Protein AF-A0A5U2FIL2-F1 (afdb_monomer)

Solvent-accessible surface area (backbone atoms only — not comparable to full-atom values): 7357 Å² total; per-residue (Å²): 134,88,80,88,67,78,60,63,64,57,55,53,53,51,53,53,53,52,50,53,42,51,74,72,65,54,52,74,65,59,51,50,52,52,46,32,74,75,72,33,67,83,82,47,96,74,68,75,90,43,74,64,59,53,48,66,56,47,52,61,54,48,51,53,54,51,52,52,49,52,55,53,56,55,50,58,57,52,58,72,72,68,69,71,79,76,72,95,78,71,83,86,74,88,74,96,76,74,91,78,79,86,73,91,77,85,71,90,86,79,132

Foldseek 3Di:
DDPDPPVPVVVVVLVVQLVVCVVVVDDPVVSVVVCCVPVNPPVDPDDDCDPVVVCVVVVVVVVVVVVVVVVVVVVVVVVVVPPDPDPPPDDDDDDDDDPDDDDPDPDDDDD

Sequence (111 aa):
NSIADSNAMIATDMRRRVYDLMQEGKSRQEIIDYMVARYGHFVTYDPPLTPLTVLLWVLPLAAIVAGGWIIVARTRRRVRLRREPLPADTPVCGARAGWGVYVPGAVIALA

Mean predicted aligned error: 17.44 Å

Structure (mmCIF, N/CA/C/O backbone):
data_AF-A0A5U2FIL2-F1
#
_entry.id   AF-A0A5U2FIL2-F1
#
loop_
_atom_site.group_PDB
_atom_site.id
_atom_site.type_symbol
_atom_site.label_atom_id
_atom_site.label_alt_id
_atom_site.label_comp_id
_atom_site.label_asym_id
_atom_site.label_entity_id
_atom_site.label_seq_id
_atom_site.pdbx_PDB_ins_code
_atom_site.Cartn_x
_atom_site.Cartn_y
_atom_site.Cartn_z
_atom_site.occupancy
_atom_site.B_iso_or_equiv
_atom_site.auth_seq_id
_atom_site.auth_comp_id
_atom_site.auth_asym_id
_atom_site.auth_atom_id
_atom_site.pdbx_PDB_model_num
ATOM 1 N N . ASN A 1 1 ? -14.844 -22.770 1.935 1.00 47.78 1 ASN A N 1
ATOM 2 C CA . ASN A 1 1 ? -14.204 -22.437 3.224 1.00 47.78 1 ASN A CA 1
ATOM 3 C C . ASN A 1 1 ? -14.964 -21.247 3.791 1.00 47.78 1 ASN A C 1
ATOM 5 O O . ASN A 1 1 ? -15.105 -20.265 3.076 1.00 47.78 1 ASN A O 1
ATOM 9 N N . SER A 1 2 ? -15.642 -21.434 4.923 1.00 48.19 2 SER A N 1
ATOM 10 C CA . SER A 1 2 ? -16.840 -20.675 5.321 1.00 48.19 2 SER A CA 1
ATOM 11 C C . SER A 1 2 ? -16.501 -19.290 5.885 1.00 48.19 2 SER A C 1
ATOM 13 O O . SER A 1 2 ? -15.797 -19.185 6.881 1.00 48.19 2 SER A O 1
ATOM 15 N N . ILE A 1 3 ? -17.013 -18.242 5.233 1.00 42.84 3 ILE A N 1
ATOM 16 C CA . ILE A 1 3 ? -16.785 -16.811 5.524 1.00 42.84 3 ILE A CA 1
ATOM 17 C C . ILE A 1 3 ? -17.941 -16.207 6.356 1.00 42.84 3 ILE A C 1
ATOM 19 O O . ILE A 1 3 ? -17.887 -15.054 6.769 1.00 42.84 3 ILE A O 1
ATOM 23 N N . ALA A 1 4 ? -18.995 -16.976 6.643 1.00 55.41 4 ALA A N 1
ATOM 24 C CA . ALA A 1 4 ? -20.252 -16.431 7.162 1.00 55.41 4 ALA A CA 1
ATOM 25 C C . ALA A 1 4 ? -20.351 -16.301 8.697 1.00 55.41 4 ALA A C 1
ATOM 27 O O . ALA A 1 4 ? -21.286 -15.659 9.161 1.00 55.41 4 ALA A O 1
ATOM 28 N N . ASP A 1 5 ? -19.414 -16.851 9.481 1.00 55.88 5 ASP A N 1
ATOM 29 C CA . ASP A 1 5 ? -19.607 -16.980 10.942 1.00 55.88 5 ASP A CA 1
ATOM 30 C C . ASP A 1 5 ? -18.510 -16.317 11.803 1.00 55.88 5 ASP A C 1
ATOM 32 O O . ASP A 1 5 ? -18.720 -15.968 12.962 1.00 55.88 5 ASP A O 1
ATOM 36 N N . SER A 1 6 ? -17.323 -16.045 11.251 1.00 55.78 6 SER A N 1
ATOM 37 C CA . SER A 1 6 ? -16.178 -15.619 12.078 1.00 55.78 6 SER A CA 1
ATOM 38 C C . SER A 1 6 ? -16.101 -14.115 12.389 1.00 55.78 6 SER A C 1
ATOM 40 O O . SER A 1 6 ? -15.216 -13.705 13.135 1.00 55.78 6 SER A O 1
ATOM 42 N N . ASN A 1 7 ? -17.018 -13.281 11.876 1.00 58.78 7 ASN A N 1
ATOM 43 C CA . ASN A 1 7 ? -16.983 -11.819 12.077 1.00 58.78 7 ASN A CA 1
ATOM 44 C C . ASN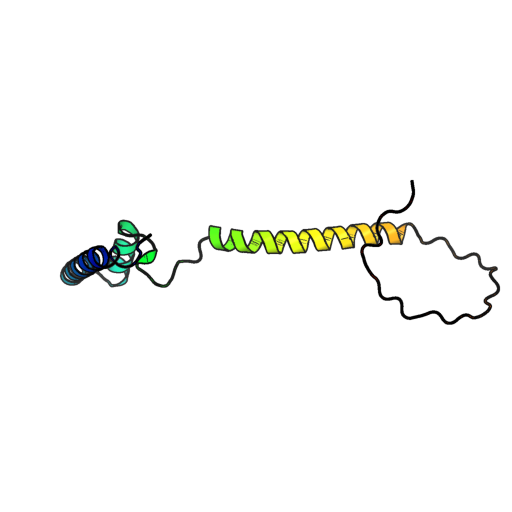 A 1 7 ? -17.953 -11.309 13.171 1.00 58.78 7 ASN A C 1
ATOM 46 O O . ASN A 1 7 ? -17.792 -10.204 13.691 1.00 58.78 7 ASN A O 1
ATOM 50 N N . ALA A 1 8 ? -18.957 -12.105 13.563 1.00 61.97 8 ALA A N 1
ATOM 51 C CA . ALA A 1 8 ? -19.998 -11.678 14.507 1.00 61.97 8 ALA A CA 1
ATOM 52 C C . ALA A 1 8 ? -19.511 -11.629 15.969 1.00 61.97 8 ALA A C 1
ATOM 54 O O . ALA A 1 8 ? -19.865 -10.711 16.719 1.00 61.97 8 ALA A O 1
ATOM 55 N N . MET A 1 9 ? -18.654 -12.576 16.368 1.00 60.94 9 MET A N 1
ATOM 56 C CA . MET A 1 9 ? -18.088 -12.614 17.720 1.00 60.94 9 MET A CA 1
ATOM 57 C C . MET A 1 9 ? -17.090 -11.467 17.955 1.00 60.94 9 MET A C 1
ATOM 59 O O . MET A 1 9 ? -17.178 -10.787 18.976 1.00 60.94 9 MET A O 1
ATOM 63 N N . ILE A 1 10 ? -16.216 -11.176 16.981 1.00 67.50 10 ILE A N 1
ATOM 64 C CA . ILE A 1 10 ? -15.224 -10.087 17.075 1.00 67.50 10 ILE A CA 1
ATOM 65 C C . ILE A 1 10 ? -15.922 -8.717 17.103 1.00 67.50 10 ILE A C 1
ATOM 67 O O . ILE A 1 10 ? -15.605 -7.875 17.941 1.00 67.50 10 ILE A O 1
ATOM 71 N N . ALA A 1 11 ? -16.944 -8.498 16.267 1.00 73.44 11 ALA A N 1
ATOM 72 C CA . ALA A 1 11 ? -17.696 -7.240 16.254 1.00 73.44 11 ALA A CA 1
ATOM 73 C C . ALA A 1 11 ? -18.432 -6.946 17.574 1.00 73.44 11 ALA A C 1
ATOM 75 O O . ALA A 1 11 ? -18.650 -5.785 17.924 1.00 73.44 11 ALA A O 1
ATOM 76 N N . THR A 1 12 ? -18.837 -7.981 18.312 1.00 76.75 12 THR A N 1
ATOM 77 C CA . THR A 1 12 ? -19.543 -7.817 19.590 1.00 76.75 12 THR A CA 1
ATOM 78 C C . THR A 1 12 ? -18.591 -7.404 20.711 1.00 76.75 12 THR A C 1
ATOM 80 O O . THR A 1 12 ? -18.927 -6.508 21.486 1.00 76.75 12 THR A O 1
ATOM 83 N N . ASP A 1 13 ? -17.392 -7.990 20.756 1.00 80.94 13 ASP A N 1
ATOM 84 C CA . ASP A 1 13 ? -16.333 -7.600 21.694 1.00 80.94 13 ASP A CA 1
ATOM 85 C C . ASP A 1 13 ? -15.855 -6.158 21.447 1.00 80.94 13 ASP A C 1
ATOM 87 O O . ASP A 1 13 ? -15.789 -5.350 22.373 1.00 80.94 13 ASP A O 1
ATOM 91 N N . MET A 1 14 ? -15.664 -5.783 20.175 1.00 80.94 14 MET A N 1
ATOM 92 C CA . MET A 1 14 ? -15.270 -4.420 19.798 1.00 80.94 14 MET A CA 1
ATOM 93 C C . MET A 1 14 ? -16.291 -3.365 20.254 1.00 80.94 14 MET A C 1
ATOM 95 O O . MET A 1 14 ? -15.903 -2.334 20.801 1.00 80.94 14 MET A O 1
ATOM 99 N N . ARG A 1 15 ? -17.602 -3.619 20.100 1.00 85.56 15 ARG A N 1
ATOM 100 C CA . ARG A 1 15 ? -18.648 -2.678 20.555 1.00 85.56 15 ARG A CA 1
ATOM 101 C C . ARG A 1 15 ? -18.648 -2.486 22.068 1.00 85.56 15 ARG A C 1
ATOM 103 O O . ARG A 1 15 ? -18.810 -1.356 22.522 1.00 85.56 15 ARG A O 1
ATOM 110 N N . ARG A 1 16 ? -18.462 -3.564 22.839 1.00 86.62 16 ARG A N 1
ATOM 111 C CA . ARG A 1 16 ? -18.357 -3.480 24.305 1.00 86.62 16 ARG A CA 1
ATOM 112 C C . ARG A 1 16 ? -17.144 -2.657 24.712 1.00 86.62 16 ARG A C 1
ATOM 114 O O . ARG A 1 16 ? -17.279 -1.739 25.509 1.00 86.62 16 ARG A O 1
ATOM 121 N N . ARG A 1 17 ? -15.989 -2.902 24.090 1.00 85.69 17 ARG A N 1
ATOM 122 C CA . ARG A 1 17 ? -14.768 -2.171 24.432 1.00 85.69 17 ARG A CA 1
ATOM 123 C C . ARG A 1 17 ? -14.842 -0.688 24.068 1.00 85.69 17 ARG A C 1
ATOM 125 O O . ARG A 1 17 ? -14.394 0.145 24.846 1.00 85.69 17 ARG A O 1
ATOM 132 N N . VAL A 1 18 ? -15.437 -0.342 22.926 1.00 86.25 18 VAL A N 1
ATOM 133 C CA . VAL A 1 18 ? -15.705 1.060 22.561 1.00 86.25 18 VAL A CA 1
ATOM 134 C C . VAL A 1 18 ? -16.635 1.719 23.579 1.00 86.25 18 VAL A C 1
ATOM 136 O O . VAL A 1 18 ? -16.388 2.855 23.969 1.00 86.25 18 VAL A O 1
ATOM 139 N N . TYR A 1 19 ? -17.671 1.012 24.038 1.00 89.00 19 TYR A N 1
ATOM 140 C CA . TYR A 1 19 ? -18.571 1.514 25.074 1.00 89.00 19 TYR A CA 1
ATOM 141 C C . TYR A 1 19 ? -17.841 1.797 26.393 1.00 89.00 19 TYR A C 1
ATOM 143 O O . TYR A 1 19 ? -17.991 2.893 26.929 1.00 89.00 19 TYR A O 1
ATOM 151 N N . ASP A 1 20 ? -16.990 0.881 26.860 1.00 90.94 20 ASP A N 1
ATOM 152 C CA . ASP A 1 20 ? -16.171 1.093 28.061 1.00 90.94 20 ASP A CA 1
ATOM 153 C C . ASP A 1 20 ? -15.281 2.337 27.918 1.00 90.94 20 ASP A C 1
ATOM 155 O O . ASP A 1 20 ? -15.288 3.209 28.782 1.00 90.94 20 ASP A O 1
ATOM 159 N N . LEU A 1 21 ? -14.585 2.480 26.785 1.00 87.44 21 LEU A N 1
ATOM 160 C CA . LEU A 1 21 ? -13.685 3.613 26.534 1.00 87.44 21 LEU A CA 1
ATOM 161 C C . LEU A 1 21 ? -14.435 4.952 26.410 1.00 87.44 21 LEU A C 1
ATOM 163 O O . LEU A 1 21 ? -13.899 5.992 26.792 1.00 87.44 21 LEU A O 1
ATOM 167 N N . MET A 1 22 ? -15.671 4.941 25.897 1.00 87.81 22 MET A N 1
ATOM 168 C CA . MET A 1 22 ? -16.539 6.125 25.900 1.00 87.81 22 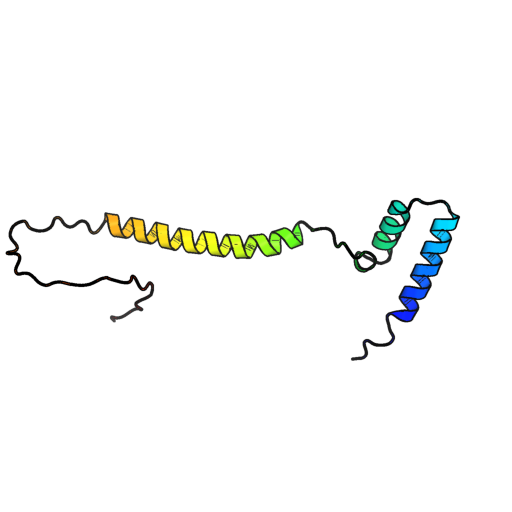MET A CA 1
ATOM 169 C C . MET A 1 22 ? -16.960 6.505 27.323 1.00 87.81 22 MET A C 1
ATOM 171 O O . MET A 1 22 ? -16.970 7.690 27.650 1.00 87.81 22 MET A O 1
ATOM 175 N N . GLN A 1 23 ? -17.275 5.524 28.175 1.00 90.50 23 GLN A N 1
ATOM 176 C CA . GLN A 1 23 ? -17.601 5.774 29.584 1.00 90.50 23 GLN A CA 1
ATOM 177 C C . GLN A 1 23 ? -16.386 6.241 30.397 1.00 90.50 23 GLN A C 1
ATOM 179 O O . GLN A 1 23 ? -16.537 7.046 31.310 1.00 90.50 23 GLN A O 1
ATOM 184 N N . GLU A 1 24 ? -15.179 5.808 30.027 1.00 89.94 24 GLU A N 1
ATOM 185 C CA . GLU A 1 24 ? -13.911 6.325 30.559 1.00 89.94 24 GLU A CA 1
ATOM 186 C C . GLU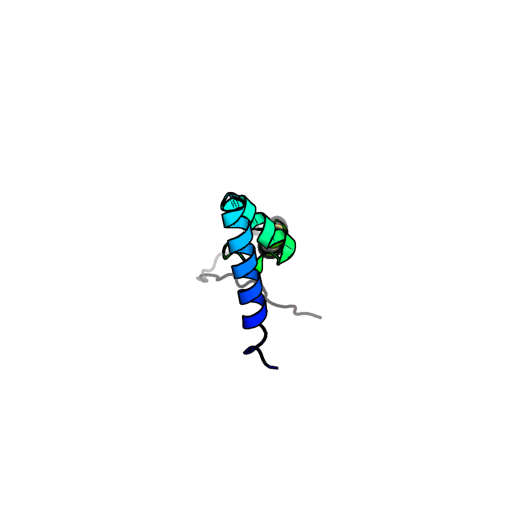 A 1 24 ? -13.626 7.786 30.138 1.00 89.94 24 GLU A C 1
ATOM 188 O O . GLU A 1 24 ? -12.644 8.374 30.589 1.00 89.94 24 GLU A O 1
ATOM 193 N N . GLY A 1 25 ? -14.462 8.391 29.283 1.00 90.25 25 GLY A N 1
ATOM 194 C CA . GLY A 1 25 ? -14.327 9.782 28.846 1.00 90.25 25 GLY A CA 1
ATOM 195 C C . GLY A 1 25 ? -13.238 10.013 27.795 1.00 90.25 25 GLY A C 1
ATOM 196 O O . GLY A 1 25 ? -12.828 11.156 27.587 1.00 90.25 25 GLY A O 1
ATOM 197 N N . LYS A 1 26 ? -12.754 8.957 27.127 1.00 88.62 26 LYS A N 1
ATOM 198 C CA . LYS A 1 26 ? -11.730 9.083 26.081 1.00 88.62 26 LYS A CA 1
ATOM 199 C C . LYS A 1 26 ? -12.272 9.783 24.841 1.00 88.62 26 LYS A C 1
ATOM 201 O O . LYS A 1 26 ? -13.436 9.638 24.463 1.00 88.62 26 LYS A O 1
ATOM 206 N N . SER A 1 27 ? -11.398 10.521 24.167 1.00 89.00 27 SER A N 1
ATOM 207 C CA . SER A 1 27 ? -11.724 11.171 22.902 1.00 89.00 27 SER A CA 1
ATOM 208 C C . SER A 1 27 ? -11.885 10.153 21.770 1.00 89.00 27 SER A C 1
ATOM 210 O O . SER A 1 27 ? -11.324 9.055 21.790 1.00 89.00 27 SER A O 1
ATOM 212 N N . ARG A 1 28 ? -12.625 10.537 20.722 1.00 82.06 28 ARG A N 1
ATOM 213 C CA . ARG A 1 28 ? -12.847 9.696 19.534 1.00 82.06 28 ARG A CA 1
ATOM 214 C C . ARG A 1 28 ? -11.537 9.175 18.933 1.00 82.06 28 ARG A C 1
ATOM 216 O O . ARG A 1 28 ? -11.485 8.014 18.539 1.00 82.06 28 ARG A O 1
ATOM 223 N N . GLN A 1 29 ? -10.511 10.022 18.865 1.00 82.12 29 GLN A N 1
ATOM 224 C CA . GLN A 1 29 ? -9.226 9.659 18.274 1.00 82.12 29 GLN A CA 1
ATOM 225 C C . GLN A 1 29 ? -8.500 8.610 19.123 1.00 82.12 29 GLN A C 1
ATOM 227 O O . GLN A 1 29 ? -8.056 7.604 18.587 1.00 82.12 29 GLN A O 1
ATOM 232 N N . GLU A 1 30 ? -8.486 8.768 20.449 1.00 83.06 30 GLU A N 1
ATOM 233 C CA . GLU A 1 30 ? -7.874 7.792 21.362 1.00 83.06 30 GLU A CA 1
ATOM 234 C C . GLU A 1 30 ? -8.571 6.427 21.320 1.00 83.06 30 GLU A C 1
ATOM 236 O O . GLU A 1 30 ? -7.916 5.390 21.429 1.00 83.06 30 GLU A O 1
ATOM 241 N N . ILE A 1 31 ? -9.898 6.411 21.147 1.00 85.19 31 ILE A N 1
ATOM 242 C CA . ILE A 1 31 ? -10.665 5.170 20.986 1.00 85.19 31 ILE A CA 1
ATOM 243 C C . ILE A 1 31 ? -10.258 4.466 19.688 1.00 85.19 31 ILE A C 1
ATOM 245 O O . ILE A 1 31 ? -10.005 3.261 19.702 1.00 85.19 31 ILE A O 1
ATOM 249 N N . ILE A 1 32 ? -10.169 5.206 18.577 1.00 82.19 32 ILE A N 1
ATOM 250 C CA . ILE A 1 32 ? -9.749 4.668 17.276 1.00 82.19 32 ILE A CA 1
ATOM 251 C C . ILE A 1 32 ? -8.316 4.140 17.357 1.00 82.19 32 ILE A C 1
ATOM 253 O O . ILE A 1 32 ? -8.068 3.006 16.954 1.00 82.19 32 ILE A O 1
ATOM 257 N N . ASP A 1 33 ? -7.398 4.910 17.932 1.00 82.69 33 ASP A N 1
ATOM 258 C CA . ASP A 1 33 ? -5.989 4.535 18.045 1.00 82.69 33 ASP A CA 1
ATOM 259 C C . ASP A 1 33 ? -5.817 3.273 18.905 1.00 82.69 33 ASP A C 1
ATOM 261 O O . ASP A 1 33 ? -5.078 2.359 18.534 1.00 82.69 33 ASP A O 1
ATOM 265 N N . TYR A 1 34 ? -6.559 3.161 20.013 1.00 84.00 34 TYR A N 1
ATOM 266 C CA . TYR A 1 34 ? -6.561 1.963 20.856 1.00 84.00 34 TYR A CA 1
ATOM 267 C C . TYR A 1 34 ? -7.133 0.739 20.124 1.00 84.00 34 TYR A C 1
ATOM 269 O O . TYR A 1 34 ? -6.584 -0.363 20.218 1.00 84.00 34 TYR A O 1
ATOM 277 N N . MET A 1 35 ? -8.215 0.923 19.364 1.00 82.25 35 MET A N 1
ATOM 278 C CA . MET A 1 35 ? -8.799 -0.144 18.552 1.00 82.25 35 MET A CA 1
ATOM 279 C C . MET A 1 35 ? -7.840 -0.602 17.447 1.00 82.25 35 MET A C 1
ATOM 281 O O . MET A 1 35 ? -7.655 -1.803 17.266 1.00 82.25 35 MET A O 1
ATOM 285 N N . VAL A 1 36 ? -7.165 0.325 16.767 1.00 80.81 36 VAL A N 1
ATOM 286 C CA . VAL A 1 36 ? -6.166 0.018 15.735 1.00 80.81 36 VAL A CA 1
ATOM 287 C C . VAL A 1 36 ? -4.954 -0.704 16.331 1.00 80.81 36 VAL A C 1
ATOM 289 O O . VAL A 1 36 ? -4.490 -1.687 15.756 1.00 80.81 36 VAL A O 1
ATOM 292 N N . ALA A 1 37 ? -4.477 -0.288 17.506 1.00 80.19 37 ALA A N 1
ATOM 293 C CA . ALA A 1 37 ? -3.343 -0.924 18.176 1.00 80.19 37 ALA A CA 1
ATOM 294 C C . ALA A 1 37 ? -3.637 -2.369 18.627 1.00 80.19 37 ALA A C 1
ATOM 296 O O . ALA A 1 37 ? -2.738 -3.211 18.621 1.00 80.19 37 ALA A O 1
ATOM 297 N N . ARG A 1 38 ? -4.883 -2.669 19.027 1.00 80.00 38 ARG A N 1
ATOM 298 C CA . ARG A 1 38 ? -5.280 -3.980 19.576 1.00 80.00 38 ARG A CA 1
ATOM 299 C C . ARG A 1 38 ? -5.846 -4.943 18.526 1.00 80.00 38 ARG A C 1
ATOM 301 O O . ARG A 1 38 ? -5.586 -6.140 18.624 1.00 80.00 38 ARG A O 1
ATOM 308 N N . TYR A 1 39 ? -6.608 -4.431 17.559 1.00 76.06 39 TYR A N 1
ATOM 309 C CA . TYR A 1 39 ? -7.376 -5.211 16.577 1.00 76.06 39 TYR A CA 1
ATOM 310 C C . TYR A 1 39 ? -6.915 -4.982 15.122 1.00 76.06 39 TYR A C 1
ATOM 312 O O . TYR A 1 39 ? -7.391 -5.655 14.208 1.00 76.06 39 TYR A O 1
ATOM 320 N N . GLY A 1 40 ? -5.947 -4.089 14.899 1.00 72.31 40 GLY A N 1
ATOM 321 C CA . GLY A 1 40 ? -5.355 -3.809 13.592 1.00 72.31 40 GLY A CA 1
ATOM 322 C C . GLY A 1 40 ? -6.099 -2.743 12.784 1.00 72.31 40 GLY A C 1
ATOM 323 O O . GLY A 1 40 ? -7.169 -2.259 13.147 1.00 72.31 40 GLY A O 1
ATOM 324 N N . HIS A 1 41 ? -5.531 -2.384 11.632 1.00 63.69 41 HIS A N 1
ATOM 325 C CA . HIS A 1 41 ? -6.023 -1.300 10.769 1.00 63.69 41 HIS A CA 1
ATOM 326 C C . HIS A 1 41 ? -7.356 -1.594 10.051 1.00 63.69 41 HIS A C 1
ATOM 328 O O . HIS A 1 41 ? -7.837 -0.752 9.305 1.00 63.69 41 HIS A O 1
ATOM 334 N N . PHE A 1 42 ? -7.970 -2.759 10.278 1.00 58.91 42 PHE A N 1
ATOM 335 C CA . PHE A 1 42 ? -9.243 -3.159 9.664 1.00 58.91 42 PHE A CA 1
ATOM 336 C C . PHE A 1 42 ? -10.480 -2.595 10.384 1.00 58.91 42 PHE A C 1
ATOM 338 O O . PHE A 1 42 ? -11.598 -2.771 9.904 1.00 58.91 42 PHE A O 1
ATOM 345 N N . VAL A 1 43 ? -10.296 -1.941 11.538 1.00 59.03 43 VAL A N 1
ATOM 346 C CA . VAL A 1 43 ? -11.391 -1.338 12.323 1.00 59.03 43 VAL A CA 1
ATOM 347 C C . VAL A 1 43 ? -11.816 0.027 11.763 1.00 59.03 43 VAL A C 1
ATOM 349 O O . VAL A 1 43 ? -12.949 0.457 11.978 1.00 59.03 43 VAL A O 1
ATOM 352 N N . THR A 1 44 ? -10.942 0.682 10.995 1.00 61.09 44 THR A N 1
ATOM 353 C CA . THR A 1 44 ? -11.178 2.009 10.413 1.00 61.09 44 THR A CA 1
ATOM 354 C C . THR A 1 44 ? -11.176 1.921 8.887 1.00 61.09 44 THR A C 1
ATOM 356 O O . THR A 1 44 ? -10.326 1.258 8.301 1.00 61.09 44 THR A O 1
ATOM 359 N N . TYR A 1 45 ? -12.132 2.596 8.238 1.00 57.28 45 TYR A N 1
ATOM 360 C CA . TYR A 1 45 ? -12.314 2.577 6.776 1.00 57.28 45 TYR A CA 1
ATOM 361 C C . TYR A 1 45 ? -11.240 3.366 6.000 1.00 57.28 45 TYR A C 1
ATOM 363 O O . TYR A 1 45 ? -11.155 3.226 4.783 1.00 57.28 45 TYR A O 1
ATOM 371 N N . ASP A 1 46 ? -10.423 4.161 6.699 1.00 58.31 46 ASP A N 1
ATOM 372 C CA . ASP A 1 46 ? -9.280 4.905 6.161 1.00 58.31 46 ASP A CA 1
ATOM 373 C C . ASP A 1 46 ? -7.968 4.172 6.489 1.00 58.31 46 ASP A C 1
ATOM 375 O O . ASP A 1 46 ? -7.340 4.450 7.518 1.00 58.31 46 ASP A O 1
ATOM 379 N N . PRO A 1 47 ? -7.522 3.210 5.657 1.00 60.81 47 PRO A N 1
ATOM 380 C CA . PRO A 1 47 ? -6.170 2.695 5.771 1.00 60.81 47 PRO A CA 1
ATOM 381 C C . PRO A 1 47 ? -5.200 3.846 5.461 1.00 60.81 47 PRO A C 1
ATOM 383 O O . PRO A 1 47 ? -5.269 4.424 4.371 1.00 60.81 47 PRO A O 1
ATOM 386 N N . PRO A 1 48 ? -4.286 4.207 6.379 1.00 63.06 48 PRO A N 1
ATOM 387 C CA . PRO A 1 48 ? -3.310 5.247 6.098 1.00 63.06 48 PRO A CA 1
ATOM 388 C C . PRO A 1 48 ? -2.484 4.825 4.881 1.00 63.06 48 PRO A C 1
ATOM 390 O O . PRO A 1 48 ? -2.067 3.668 4.780 1.00 63.06 48 PRO A O 1
ATOM 393 N N . LEU A 1 49 ? -2.244 5.755 3.954 1.00 65.31 49 LEU A N 1
ATOM 394 C CA . LEU A 1 49 ? -1.328 5.541 2.835 1.00 65.31 49 LEU A CA 1
ATOM 395 C C . LEU A 1 49 ? 0.065 5.255 3.406 1.00 65.31 49 LEU A C 1
ATOM 397 O O . LEU A 1 49 ? 0.821 6.162 3.748 1.00 65.31 49 LEU A O 1
ATOM 401 N N . THR A 1 50 ? 0.391 3.977 3.575 1.00 75.00 50 THR A N 1
ATOM 402 C CA . THR A 1 50 ? 1.683 3.573 4.122 1.00 75.00 50 THR A CA 1
ATOM 403 C C . THR A 1 50 ? 2.782 3.842 3.089 1.00 75.00 50 THR A C 1
ATOM 405 O O . THR A 1 50 ? 2.547 3.690 1.883 1.00 75.00 50 THR A O 1
ATOM 408 N N . PRO A 1 51 ? 4.017 4.156 3.515 1.00 77.50 51 PRO A N 1
ATOM 409 C CA . PRO A 1 51 ? 5.154 4.284 2.601 1.00 77.50 51 PRO A CA 1
ATOM 410 C C . PRO A 1 51 ? 5.330 3.051 1.701 1.00 77.50 51 PRO A C 1
ATOM 412 O O . PRO A 1 51 ? 5.718 3.174 0.542 1.00 77.50 51 PRO A O 1
ATOM 415 N N . LEU A 1 52 ? 4.975 1.868 2.216 1.00 82.94 52 LEU A N 1
ATOM 416 C CA . LEU A 1 52 ? 4.984 0.614 1.471 1.00 82.94 52 LEU A CA 1
ATOM 417 C C . LEU A 1 52 ? 3.973 0.616 0.317 1.00 82.94 52 LEU A C 1
ATOM 419 O O . LEU A 1 52 ? 4.336 0.230 -0.789 1.00 82.94 52 LEU A O 1
ATOM 423 N N . THR A 1 53 ? 2.735 1.073 0.545 1.00 82.81 53 THR A N 1
ATOM 424 C CA . THR A 1 53 ? 1.740 1.196 -0.536 1.00 82.81 53 THR A CA 1
ATOM 425 C C . THR A 1 53 ? 2.214 2.149 -1.625 1.00 82.81 53 THR A C 1
ATOM 427 O O . THR A 1 53 ? 2.132 1.809 -2.800 1.00 82.81 53 THR A O 1
ATOM 430 N N . VAL A 1 54 ? 2.797 3.292 -1.255 1.00 85.81 54 VAL A N 1
ATOM 431 C CA . VAL A 1 54 ? 3.359 4.243 -2.224 1.00 85.81 54 VAL A CA 1
ATOM 432 C C . VAL A 1 54 ? 4.498 3.603 -3.017 1.00 85.81 54 VAL A C 1
ATOM 434 O O . VAL A 1 54 ? 4.502 3.681 -4.243 1.00 85.81 54 VAL A O 1
ATOM 437 N N . LEU A 1 55 ? 5.429 2.914 -2.351 1.00 90.38 55 LEU A N 1
ATOM 438 C CA . LEU A 1 55 ? 6.533 2.211 -3.010 1.00 90.38 55 LEU A CA 1
ATOM 439 C C . LEU A 1 55 ? 6.031 1.168 -4.021 1.00 90.38 55 LEU A C 1
ATOM 441 O O . LEU A 1 55 ? 6.572 1.077 -5.123 1.00 90.38 55 LEU A O 1
ATOM 445 N N . LEU A 1 56 ? 4.974 0.432 -3.668 1.00 87.88 56 LEU A N 1
ATOM 446 C CA . LEU A 1 56 ? 4.330 -0.574 -4.519 1.00 87.88 56 LEU A CA 1
ATOM 447 C C . LEU A 1 56 ? 3.816 0.013 -5.840 1.00 87.88 56 LEU A C 1
ATOM 449 O O . LEU A 1 56 ? 3.876 -0.659 -6.865 1.00 87.88 56 LEU A O 1
ATOM 453 N N . TRP A 1 57 ? 3.365 1.269 -5.830 1.00 88.44 57 TRP A N 1
ATOM 454 C CA . TRP A 1 57 ? 2.896 1.981 -7.023 1.00 88.44 57 TRP A CA 1
ATOM 455 C C . TRP A 1 57 ? 4.004 2.754 -7.748 1.00 88.44 57 TRP A C 1
ATOM 457 O O . TRP A 1 57 ? 3.994 2.851 -8.976 1.00 88.44 57 TRP A O 1
ATOM 467 N N . VAL A 1 58 ? 4.994 3.274 -7.020 1.00 92.88 58 VAL A N 1
ATOM 468 C CA . VAL A 1 58 ? 6.132 3.997 -7.607 1.00 92.88 58 VAL A CA 1
ATOM 469 C C . VAL A 1 58 ? 7.035 3.053 -8.397 1.00 92.88 58 VAL A C 1
ATOM 471 O O . VAL A 1 58 ? 7.502 3.427 -9.470 1.00 92.88 58 VAL A O 1
ATOM 474 N N . LEU A 1 59 ? 7.259 1.829 -7.915 1.00 94.75 59 LEU A N 1
ATOM 475 C CA . LEU A 1 59 ? 8.124 0.845 -8.570 1.00 94.75 59 LEU A CA 1
ATOM 476 C C . LEU A 1 59 ? 7.705 0.519 -10.026 1.00 94.75 59 LEU A C 1
ATOM 478 O O . LEU A 1 59 ? 8.553 0.640 -10.915 1.00 94.75 59 LEU A O 1
ATOM 482 N N . PRO A 1 60 ? 6.441 0.154 -10.328 1.00 94.19 60 PRO A N 1
ATOM 483 C CA . PRO A 1 60 ? 6.015 -0.112 -11.701 1.00 94.19 60 PRO A CA 1
ATOM 484 C C . PRO A 1 60 ? 6.068 1.141 -12.582 1.00 94.19 60 PRO A C 1
ATOM 486 O O . PRO A 1 60 ? 6.505 1.060 -13.731 1.00 94.19 60 PRO A O 1
ATOM 489 N N . LEU A 1 61 ? 5.700 2.313 -12.051 1.00 95.00 61 LEU A N 1
ATOM 490 C CA . LEU A 1 61 ? 5.801 3.569 -12.798 1.00 95.00 61 LEU A CA 1
ATOM 491 C C . LEU A 1 61 ? 7.262 3.896 -13.147 1.00 95.00 61 LEU A C 1
ATOM 493 O O . LEU A 1 61 ? 7.573 4.231 -14.291 1.00 95.00 61 LEU A O 1
ATOM 497 N N . ALA A 1 62 ? 8.171 3.740 -12.184 1.00 95.38 62 ALA A N 1
ATOM 498 C CA . ALA A 1 62 ? 9.600 3.945 -12.377 1.00 95.38 62 ALA A CA 1
ATOM 499 C C . ALA A 1 62 ? 10.182 2.970 -13.411 1.00 95.38 62 ALA A C 1
ATOM 501 O O . ALA A 1 62 ? 10.982 3.384 -14.250 1.00 95.38 62 ALA A O 1
ATOM 502 N N . ALA A 1 63 ? 9.750 1.705 -13.407 1.00 95.06 63 ALA A N 1
ATOM 503 C CA . ALA A 1 63 ? 10.177 0.711 -14.390 1.00 95.06 63 ALA A CA 1
ATOM 504 C C . ALA A 1 63 ? 9.777 1.102 -15.824 1.00 95.06 63 ALA A C 1
ATOM 506 O O . ALA A 1 63 ? 10.601 1.008 -16.738 1.00 95.06 63 ALA A O 1
ATOM 507 N N . ILE A 1 64 ? 8.551 1.602 -16.023 1.00 95.81 64 ILE A N 1
ATOM 508 C CA . ILE A 1 64 ? 8.073 2.077 -17.332 1.00 95.81 64 ILE A CA 1
ATOM 509 C C . ILE A 1 64 ? 8.903 3.274 -17.808 1.00 95.81 64 ILE A C 1
ATOM 511 O O . ILE A 1 64 ? 9.384 3.285 -18.945 1.00 95.81 64 ILE A O 1
ATOM 515 N N . VAL A 1 65 ? 9.113 4.264 -16.937 1.00 96.06 65 VAL A N 1
ATOM 516 C CA . VAL A 1 65 ? 9.901 5.464 -17.259 1.00 96.06 65 VAL A CA 1
ATOM 517 C C . VAL A 1 65 ? 11.346 5.095 -17.598 1.00 96.06 65 VAL A C 1
ATOM 519 O O . VAL A 1 65 ? 11.875 5.546 -18.616 1.00 96.06 65 VAL A O 1
ATOM 522 N N . ALA A 1 66 ? 11.975 4.235 -16.794 1.00 95.81 66 AL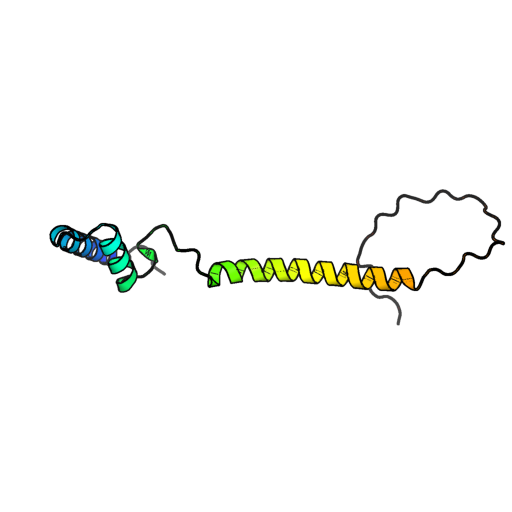A A N 1
ATOM 523 C CA . ALA A 1 66 ? 13.339 3.770 -17.027 1.00 95.81 66 ALA A CA 1
ATOM 524 C C . ALA A 1 66 ? 13.459 2.993 -18.348 1.00 95.81 66 ALA A C 1
ATOM 526 O O . ALA A 1 66 ? 14.369 3.256 -19.138 1.00 95.81 66 ALA A O 1
ATOM 527 N N . GLY A 1 67 ? 12.519 2.087 -18.632 1.00 94.69 67 GLY A N 1
ATOM 528 C CA . GLY A 1 67 ? 12.477 1.334 -19.886 1.00 94.69 67 GLY A CA 1
ATOM 529 C C . GLY A 1 67 ? 12.350 2.243 -21.111 1.00 94.69 67 GLY A C 1
ATOM 530 O O . GLY A 1 67 ? 13.155 2.149 -22.042 1.00 94.69 67 GLY A O 1
ATOM 531 N N . GLY A 1 68 ? 11.398 3.181 -21.089 1.00 94.75 68 GLY A N 1
ATOM 532 C CA . GLY A 1 68 ? 11.212 4.162 -22.161 1.00 94.75 68 GLY A CA 1
ATOM 533 C C . GLY A 1 68 ? 12.448 5.041 -22.378 1.00 94.75 68 GLY A C 1
ATOM 534 O O . GLY A 1 68 ? 12.892 5.232 -23.514 1.00 94.75 68 GLY A O 1
ATOM 535 N N . TRP A 1 69 ? 13.065 5.511 -21.291 1.00 93.75 69 TRP A N 1
ATOM 536 C CA . TRP A 1 69 ? 14.293 6.304 -21.346 1.00 93.75 69 TRP A CA 1
ATOM 537 C C . TRP A 1 69 ? 15.442 5.553 -22.027 1.00 93.75 69 TRP A C 1
ATOM 539 O O . TRP A 1 69 ? 16.104 6.104 -22.912 1.00 93.75 69 TRP A O 1
ATOM 549 N N . ILE A 1 70 ? 15.665 4.286 -21.663 1.00 92.56 70 ILE A N 1
ATOM 550 C CA . I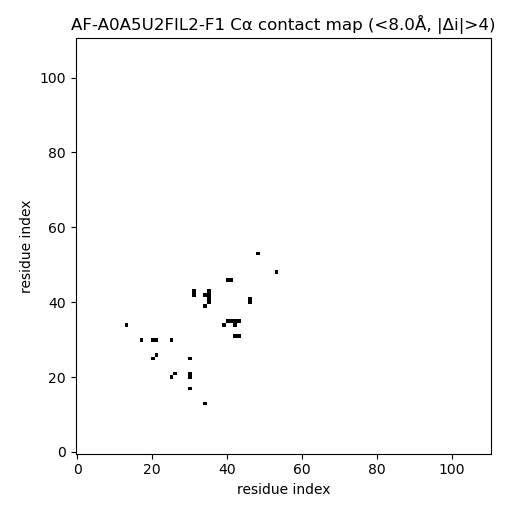LE A 1 70 ? 16.730 3.451 -22.238 1.00 92.56 70 ILE A CA 1
ATOM 551 C C . ILE A 1 70 ? 16.545 3.296 -23.754 1.00 92.56 70 ILE A C 1
ATOM 553 O O . ILE A 1 70 ? 17.511 3.448 -24.509 1.00 92.56 70 ILE A O 1
ATOM 557 N N . ILE A 1 71 ? 15.314 3.049 -24.213 1.00 91.00 71 ILE A N 1
ATOM 558 C CA . ILE A 1 71 ? 14.992 2.909 -25.642 1.00 91.00 71 ILE A CA 1
ATOM 559 C C . ILE A 1 71 ? 15.332 4.199 -26.404 1.00 91.00 71 ILE A C 1
ATOM 561 O O . ILE A 1 71 ? 16.022 4.162 -27.432 1.00 91.00 71 ILE A O 1
ATOM 565 N N . VAL A 1 72 ? 14.909 5.357 -25.886 1.00 89.94 72 VAL A N 1
ATOM 566 C CA . VAL A 1 72 ? 15.167 6.663 -26.515 1.00 89.94 72 VAL A CA 1
ATOM 567 C C . VAL A 1 72 ? 16.662 6.987 -26.524 1.00 89.94 72 VAL A C 1
ATOM 569 O O . VAL A 1 72 ? 17.206 7.377 -27.563 1.00 89.94 72 VAL A O 1
ATOM 572 N N . ALA A 1 73 ? 17.350 6.795 -25.398 1.00 87.88 73 ALA A N 1
ATOM 573 C CA . ALA A 1 73 ? 18.778 7.067 -25.272 1.00 87.88 73 ALA A CA 1
ATOM 574 C C . ALA A 1 73 ? 19.608 6.221 -26.250 1.00 87.88 73 ALA A C 1
ATOM 576 O O . ALA A 1 73 ? 20.522 6.737 -26.902 1.00 87.88 73 ALA A O 1
ATOM 577 N N . ARG A 1 74 ? 19.268 4.936 -26.412 1.00 83.75 74 ARG A N 1
ATOM 578 C CA . ARG A 1 74 ? 19.969 4.033 -27.334 1.00 83.75 74 ARG A CA 1
ATOM 579 C C . ARG A 1 74 ? 19.714 4.398 -28.799 1.00 83.75 74 ARG A C 1
ATOM 581 O O . ARG A 1 74 ? 20.653 4.397 -29.594 1.00 83.75 74 ARG A O 1
ATOM 588 N N . THR A 1 75 ? 18.484 4.779 -29.142 1.00 81.44 75 THR A N 1
ATOM 589 C CA . THR A 1 75 ? 18.116 5.198 -30.506 1.00 81.44 75 THR A CA 1
ATOM 590 C C . THR A 1 75 ? 18.837 6.486 -30.911 1.00 81.44 75 THR A C 1
ATOM 592 O O . THR A 1 75 ? 19.436 6.556 -31.985 1.00 81.44 75 THR A O 1
ATOM 595 N N . ARG A 1 76 ? 18.897 7.485 -30.019 1.00 75.94 76 ARG A N 1
ATOM 596 C CA . ARG A 1 76 ? 19.603 8.754 -30.280 1.00 75.94 76 ARG A CA 1
ATOM 597 C C . ARG A 1 76 ? 21.106 8.576 -30.511 1.00 75.94 76 ARG A C 1
ATOM 599 O O . ARG A 1 76 ? 21.687 9.321 -31.298 1.00 75.94 76 ARG A O 1
ATOM 606 N N . ARG A 1 77 ? 21.742 7.589 -29.867 1.00 67.00 77 ARG A N 1
ATOM 607 C CA . ARG A 1 77 ? 23.165 7.272 -30.098 1.00 67.00 77 ARG A CA 1
ATOM 608 C C . ARG A 1 77 ? 23.413 6.651 -31.477 1.00 67.00 77 ARG A C 1
ATOM 610 O O . ARG A 1 77 ? 24.425 6.962 -32.091 1.00 67.00 77 ARG A O 1
ATOM 617 N N . ARG A 1 78 ? 22.489 5.832 -31.993 1.00 59.72 78 ARG A N 1
ATOM 618 C CA . ARG A 1 78 ? 22.596 5.215 -33.332 1.00 59.72 78 ARG A CA 1
ATOM 619 C C . ARG A 1 78 ? 22.428 6.233 -34.464 1.00 59.72 78 ARG A C 1
ATOM 621 O O . ARG A 1 78 ? 23.176 6.188 -35.431 1.00 59.72 78 ARG A 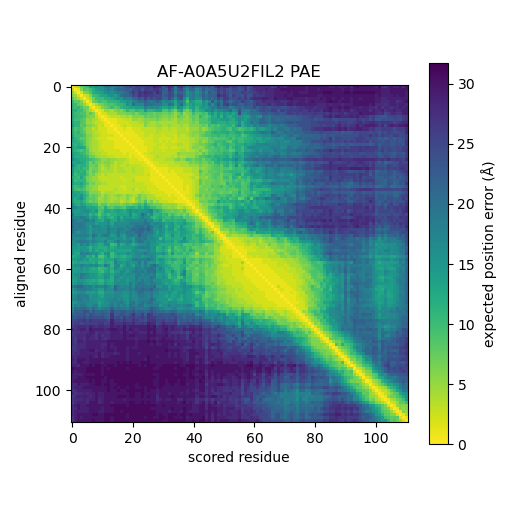O 1
ATOM 628 N N . VAL A 1 79 ? 21.496 7.180 -34.325 1.00 58.41 79 VAL A N 1
ATOM 629 C CA . VAL A 1 79 ? 21.239 8.215 -35.350 1.00 58.41 79 VAL A CA 1
ATOM 630 C C . VAL A 1 79 ? 22.447 9.137 -35.552 1.00 58.41 79 VAL A C 1
ATOM 632 O O . VAL A 1 79 ? 22.695 9.587 -36.664 1.00 58.41 79 VAL A O 1
ATOM 635 N N . ARG A 1 80 ? 23.251 9.374 -34.507 1.00 58.59 80 ARG A N 1
ATOM 636 C CA . ARG A 1 80 ? 24.484 10.169 -34.631 1.00 58.59 80 ARG A CA 1
ATOM 637 C C . ARG A 1 80 ? 25.591 9.478 -35.433 1.00 58.59 80 ARG A C 1
ATOM 639 O O . ARG A 1 80 ? 26.447 10.183 -35.945 1.00 58.59 80 ARG A O 1
ATOM 646 N N . LEU A 1 81 ? 25.564 8.149 -35.561 1.00 59.81 81 LEU A N 1
ATOM 647 C CA . LEU A 1 81 ? 26.561 7.389 -36.326 1.00 59.81 81 LEU A CA 1
ATOM 648 C C . LEU A 1 81 ? 26.179 7.213 -37.802 1.00 59.81 81 LEU A C 1
ATOM 650 O O . LEU A 1 81 ? 27.050 6.949 -38.616 1.00 59.81 81 LEU A O 1
ATOM 654 N N . ARG A 1 82 ? 24.900 7.381 -38.166 1.00 54.47 82 ARG A N 1
ATOM 655 C CA . ARG A 1 82 ? 24.401 7.210 -39.542 1.00 54.47 82 ARG A CA 1
ATOM 656 C C . ARG A 1 82 ? 24.069 8.548 -40.203 1.00 54.47 82 ARG A C 1
ATOM 658 O O . ARG A 1 82 ? 22.978 8.741 -40.730 1.00 54.47 82 ARG A O 1
ATOM 665 N N . ARG A 1 83 ? 25.007 9.489 -40.140 1.00 53.56 83 ARG A N 1
ATOM 666 C CA . ARG A 1 83 ? 25.080 10.608 -41.086 1.00 53.56 83 ARG A CA 1
ATOM 667 C C . ARG A 1 83 ? 26.242 10.323 -42.023 1.00 53.56 83 ARG A C 1
ATOM 669 O O . ARG A 1 83 ? 27.287 10.951 -41.924 1.00 53.56 83 ARG A O 1
ATOM 676 N N . GLU A 1 84 ? 26.053 9.338 -42.892 1.00 64.56 84 GLU A N 1
ATOM 677 C CA . GLU A 1 84 ? 26.877 9.263 -44.092 1.00 64.56 84 GLU A CA 1
ATOM 678 C C . GLU A 1 84 ? 26.514 10.501 -44.933 1.00 64.56 84 GLU A C 1
ATOM 680 O O . GLU A 1 84 ? 25.317 10.737 -45.151 1.00 64.56 84 GLU A O 1
ATOM 685 N N . PRO A 1 85 ? 27.477 11.338 -45.348 1.00 63.34 85 PRO A N 1
ATOM 686 C CA . PRO A 1 85 ? 27.202 12.422 -46.278 1.00 63.34 85 PRO A CA 1
ATOM 687 C C . PRO A 1 85 ? 26.665 11.796 -47.565 1.00 63.34 85 PRO A C 1
ATOM 689 O O . PRO A 1 85 ? 27.304 10.914 -48.134 1.00 63.34 85 PRO A O 1
ATOM 692 N N . LEU A 1 86 ? 25.473 12.211 -47.998 1.00 66.12 86 LEU A N 1
ATOM 693 C CA . LEU A 1 86 ? 24.918 11.762 -49.271 1.00 66.12 86 LEU A CA 1
ATOM 694 C C . LEU A 1 86 ? 25.904 12.162 -50.392 1.00 66.12 86 LEU A C 1
ATOM 696 O O . LEU A 1 86 ? 26.235 13.349 -50.472 1.00 66.12 86 LEU A O 1
ATOM 700 N N . PRO A 1 87 ? 26.380 11.228 -51.236 1.00 69.44 87 PRO A N 1
ATOM 701 C CA . PRO A 1 87 ? 27.194 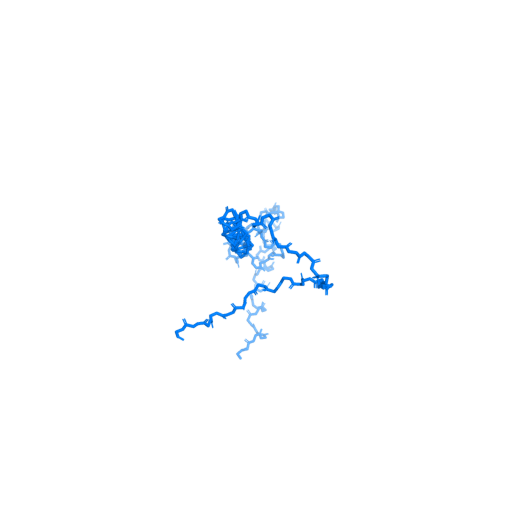11.562 -52.401 1.00 69.44 87 PRO A CA 1
ATOM 702 C C . PRO A 1 87 ? 26.423 12.528 -53.309 1.00 69.44 87 PRO A C 1
ATOM 704 O O . PRO A 1 87 ? 25.244 12.308 -53.606 1.00 69.44 87 PRO A O 1
ATOM 707 N N . ALA A 1 88 ? 27.068 13.633 -53.689 1.00 71.56 88 ALA A N 1
ATOM 708 C CA . ALA A 1 88 ? 26.459 14.777 -54.376 1.00 71.56 88 ALA A CA 1
ATOM 709 C C . ALA A 1 88 ? 26.070 14.505 -55.847 1.00 71.56 88 ALA A C 1
ATOM 711 O O . ALA A 1 88 ? 25.673 15.417 -56.567 1.00 71.56 88 ALA A O 1
ATOM 712 N N . ASP A 1 89 ? 26.185 13.261 -56.297 1.00 64.81 89 ASP A N 1
ATOM 713 C CA . ASP A 1 89 ? 26.179 12.840 -57.694 1.00 64.81 89 ASP A CA 1
ATOM 714 C C . ASP A 1 89 ? 25.085 11.811 -58.027 1.00 64.81 89 ASP A C 1
ATOM 716 O O . ASP A 1 89 ? 25.095 11.212 -59.100 1.00 64.81 89 ASP A O 1
ATOM 720 N N . THR A 1 90 ? 24.076 11.642 -57.167 1.00 65.50 90 THR A N 1
ATOM 721 C CA . THR A 1 90 ? 22.905 10.817 -57.508 1.00 65.50 90 THR A CA 1
ATOM 722 C C . THR A 1 90 ? 21.890 11.604 -58.353 1.00 65.50 90 THR A C 1
ATOM 724 O O . THR A 1 90 ? 21.293 12.564 -57.858 1.00 65.50 90 THR A O 1
ATOM 727 N N . PRO A 1 91 ? 21.633 11.223 -59.623 1.00 61.28 91 PRO A N 1
ATOM 728 C CA . PRO A 1 91 ? 20.555 11.826 -60.397 1.00 61.28 91 PRO A CA 1
ATOM 729 C C . PRO A 1 91 ? 19.211 11.432 -59.772 1.00 61.28 91 PRO A C 1
ATOM 731 O O . PRO A 1 91 ? 18.823 10.263 -59.762 1.00 61.28 91 PRO A O 1
ATOM 734 N N . VAL A 1 92 ? 18.491 12.412 -59.225 1.00 61.91 92 VAL A N 1
ATOM 735 C CA . VAL A 1 92 ? 17.162 12.209 -58.637 1.00 61.91 92 VAL A CA 1
ATOM 736 C C . VAL A 1 92 ? 16.127 11.937 -59.731 1.00 61.91 92 VAL A C 1
ATOM 738 O O . VAL A 1 92 ? 15.561 12.854 -60.320 1.00 61.91 92 VAL A O 1
ATOM 741 N N . CYS A 1 93 ? 15.848 10.657 -59.987 1.00 56.56 93 CYS A N 1
ATOM 742 C CA . CYS A 1 93 ? 14.627 10.240 -60.670 1.00 56.56 93 CYS A CA 1
ATOM 743 C C . CYS A 1 93 ? 13.539 9.986 -59.616 1.00 56.56 93 CYS A C 1
ATOM 745 O O . CYS A 1 93 ? 13.725 9.206 -58.681 1.00 56.56 93 CYS A O 1
ATOM 747 N N . GLY A 1 94 ? 12.435 10.726 -59.722 1.00 69.69 94 GLY A N 1
ATOM 748 C CA . GLY A 1 94 ? 11.414 10.827 -58.687 1.00 69.69 94 GLY A CA 1
ATOM 749 C C . GLY A 1 94 ? 10.665 9.522 -58.418 1.00 69.69 94 GLY A C 1
ATOM 750 O O . GLY A 1 94 ? 10.090 8.920 -59.318 1.00 69.69 94 GLY A O 1
ATOM 751 N N . ALA A 1 95 ? 10.569 9.161 -57.141 1.00 53.50 95 ALA A N 1
ATOM 752 C CA . ALA A 1 95 ? 9.559 8.240 -56.644 1.00 53.50 95 ALA A CA 1
ATOM 753 C C . ALA A 1 95 ? 9.023 8.768 -55.310 1.00 53.50 95 ALA A C 1
ATOM 755 O O . ALA A 1 95 ? 9.753 8.939 -54.335 1.00 53.50 95 ALA A O 1
ATOM 756 N N . ARG A 1 96 ? 7.721 9.061 -55.287 1.00 65.75 96 ARG A N 1
ATOM 757 C CA . ARG A 1 96 ? 6.964 9.350 -54.068 1.00 65.75 96 ARG A CA 1
ATOM 758 C C . ARG A 1 96 ? 6.983 8.106 -53.172 1.00 65.75 96 ARG A C 1
ATOM 760 O O . ARG A 1 96 ? 6.451 7.075 -53.559 1.00 65.75 96 ARG A O 1
ATOM 767 N N . ALA A 1 97 ? 7.525 8.222 -51.968 1.00 52.47 97 ALA A N 1
ATOM 768 C CA . ALA A 1 97 ? 7.341 7.270 -50.873 1.00 52.47 97 ALA A CA 1
ATOM 769 C C . ALA A 1 97 ? 7.318 8.122 -49.596 1.00 52.47 97 ALA A C 1
ATOM 771 O O . ALA A 1 97 ? 8.279 8.824 -49.311 1.00 52.47 97 ALA A O 1
ATOM 772 N N . GLY A 1 98 ? 6.207 8.307 -48.892 1.00 46.50 98 GLY A N 1
ATOM 773 C CA . GLY A 1 98 ? 5.312 7.297 -48.337 1.00 46.50 98 GLY A CA 1
ATOM 774 C C . GLY A 1 98 ? 5.408 7.482 -46.820 1.00 46.50 98 GLY A C 1
ATOM 775 O O . GLY A 1 98 ? 6.497 7.379 -46.266 1.00 46.50 98 GLY A O 1
ATOM 776 N N . TRP A 1 99 ? 4.312 7.879 -46.172 1.00 50.09 99 TRP A N 1
ATOM 777 C CA . TRP A 1 99 ? 4.250 8.205 -44.741 1.00 50.09 99 TRP A CA 1
ATOM 778 C C . TRP A 1 99 ? 4.709 6.988 -43.913 1.00 50.09 99 TRP A C 1
ATOM 780 O O . TRP A 1 99 ? 3.976 6.015 -43.754 1.00 50.09 99 TRP A O 1
ATOM 790 N N . GLY A 1 100 ? 5.962 6.997 -43.455 1.00 46.72 100 GLY A N 1
ATOM 791 C CA . GLY A 1 100 ? 6.553 5.885 -42.717 1.00 46.72 100 GLY A CA 1
ATOM 792 C C . GLY A 1 100 ? 6.100 5.889 -41.261 1.00 46.72 100 GLY A C 1
ATOM 793 O O . GLY A 1 100 ? 6.610 6.665 -40.456 1.00 46.72 100 GLY A O 1
ATOM 794 N N . VAL A 1 101 ? 5.162 5.008 -40.916 1.00 51.84 101 VAL A N 1
ATOM 795 C CA . VAL A 1 101 ? 4.853 4.652 -39.525 1.00 51.84 101 VAL A CA 1
ATOM 796 C C . VAL A 1 101 ? 6.042 3.875 -38.954 1.00 51.84 101 VAL A C 1
ATOM 798 O O . VAL A 1 101 ? 6.436 2.838 -39.484 1.00 51.84 101 VAL A O 1
ATOM 801 N N . TYR A 1 102 ? 6.634 4.387 -37.875 1.00 53.91 102 TYR A N 1
ATOM 802 C CA . TYR A 1 102 ? 7.731 3.730 -37.167 1.00 53.91 102 TYR A CA 1
ATOM 803 C C . TYR A 1 102 ? 7.180 2.604 -36.281 1.00 53.91 102 TYR A C 1
ATOM 805 O O . TYR A 1 102 ? 6.567 2.871 -35.249 1.00 53.91 102 TYR A O 1
ATOM 813 N N . VAL A 1 103 ? 7.407 1.348 -36.677 1.00 49.16 103 VAL A N 1
ATOM 814 C CA . VAL A 1 103 ? 7.105 0.159 -35.865 1.00 49.16 103 VAL A CA 1
ATOM 815 C C . VAL A 1 103 ? 8.387 -0.276 -35.143 1.00 49.16 103 VAL A C 1
ATOM 817 O O . VAL A 1 103 ? 9.328 -0.730 -35.798 1.00 49.16 103 VAL A O 1
ATOM 820 N N . PRO A 1 104 ? 8.486 -0.140 -33.809 1.00 52.66 104 PRO A N 1
ATOM 821 C CA . PRO A 1 104 ? 9.630 -0.653 -33.073 1.00 52.66 104 PRO A CA 1
ATOM 822 C C . PRO A 1 104 ? 9.476 -2.170 -32.904 1.00 52.66 104 PRO A C 1
ATOM 824 O O . PRO A 1 104 ? 8.463 -2.633 -32.392 1.00 52.66 104 PRO A O 1
ATOM 827 N N . GLY A 1 105 ? 10.491 -2.941 -33.305 1.00 56.03 105 GLY A N 1
ATOM 828 C CA . GLY A 1 105 ? 10.518 -4.392 -33.076 1.00 56.03 105 GLY A CA 1
ATOM 829 C C . GLY A 1 105 ? 10.512 -5.273 -34.325 1.00 56.03 105 GLY A C 1
ATOM 830 O O . GLY A 1 105 ? 9.979 -6.375 -34.270 1.00 56.03 105 GLY A O 1
ATOM 831 N N . ALA A 1 106 ? 11.127 -4.847 -35.434 1.00 43.84 106 ALA A N 1
ATOM 832 C CA . ALA A 1 106 ? 11.474 -5.779 -36.508 1.00 43.84 106 ALA A CA 1
ATOM 833 C C . ALA A 1 106 ? 12.652 -6.660 -36.055 1.00 43.84 106 ALA A C 1
ATOM 835 O O . ALA A 1 106 ? 13.825 -6.293 -36.118 1.00 43.84 106 ALA A O 1
ATOM 836 N N . VAL A 1 107 ? 12.242 -7.782 -35.478 1.00 44.81 107 VAL A N 1
ATOM 837 C CA . VAL A 1 107 ? 12.964 -8.985 -35.082 1.00 44.81 107 VAL A CA 1
ATOM 838 C C . VAL A 1 107 ? 14.119 -9.334 -36.030 1.00 44.81 107 VAL A C 1
ATOM 840 O O . VAL A 1 107 ? 13.952 -9.396 -37.242 1.00 44.81 107 VAL A O 1
ATOM 843 N N . ILE A 1 108 ? 15.283 -9.567 -35.416 1.00 54.38 108 ILE A N 1
ATOM 844 C CA . ILE A 1 108 ? 16.252 -10.640 -35.695 1.00 54.38 108 ILE A CA 1
ATOM 845 C C . ILE A 1 108 ? 16.022 -11.363 -37.034 1.00 54.38 108 ILE A C 1
ATOM 847 O O . ILE A 1 108 ? 15.152 -12.222 -37.129 1.00 54.38 108 ILE A O 1
ATOM 851 N N . ALA A 1 109 ? 16.870 -11.105 -38.026 1.00 43.25 109 A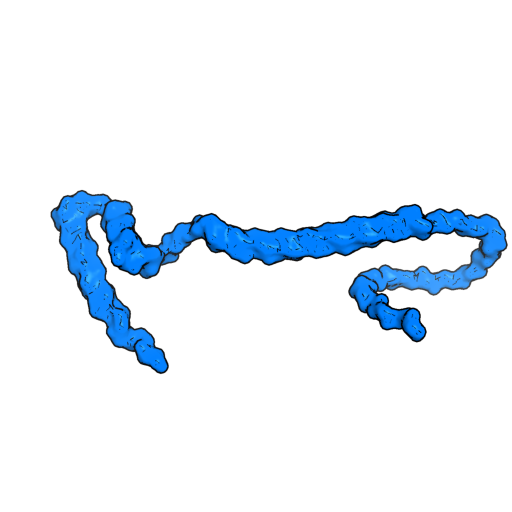LA A N 1
ATOM 852 C CA . ALA A 1 109 ? 17.128 -12.061 -39.099 1.00 43.25 109 ALA A CA 1
ATOM 853 C C . ALA A 1 109 ? 18.516 -11.793 -39.688 1.00 43.25 109 ALA A C 1
ATOM 855 O O . ALA A 1 109 ? 18.708 -10.786 -40.363 1.00 43.25 109 ALA A O 1
ATOM 856 N N . LEU A 1 110 ? 19.478 -12.647 -39.332 1.00 35.62 110 LEU A N 1
ATOM 857 C CA . LEU A 1 110 ? 20.366 -13.392 -40.237 1.00 35.62 110 LEU A CA 1
ATOM 858 C C . LEU A 1 110 ? 21.568 -13.912 -39.435 1.00 35.62 110 LEU A C 1
ATOM 860 O O . LEU A 1 110 ? 22.540 -13.198 -39.186 1.00 35.62 110 LEU A O 1
ATOM 864 N N . ALA A 1 111 ? 21.424 -15.161 -38.987 1.00 38.69 111 ALA A N 1
ATOM 865 C CA . ALA A 1 111 ? 22.444 -16.159 -39.279 1.00 38.69 111 ALA A CA 1
ATOM 866 C C . ALA A 1 111 ? 22.286 -16.566 -40.751 1.00 38.69 111 ALA A C 1
ATOM 868 O O . ALA A 1 111 ? 21.124 -16.515 -41.227 1.00 38.69 111 ALA A O 1
#

Secondary structure (DSSP, 8-state):
---SSTTHHHHHHHHHHHHHHHHTT--HHHHHHHHHHHH-GGGSS-----HHHHHHHHHHHHHHHHHHHHHHHHHHHHHTT--PPPPTT--------------S-------

Organism: Salmonella enterica (NCBI:txid28901)

InterPro domains:
  IPR005616 CcmH/CycL/Ccl2/NrfF, N-terminal [PF03918] (1-82)
  IPR005616 CcmH/CycL/Ccl2/NrfF, N-terminal [cd16378] (2-48)
  IPR038297 CcmH/CycL/Ccl2/NrfF domain superfamily [G3DSA:1.10.8.640] (1-54)
  IPR051263 Cytochrome c-type biogenesis [PTHR47870] (1-110)

Radius of gyrat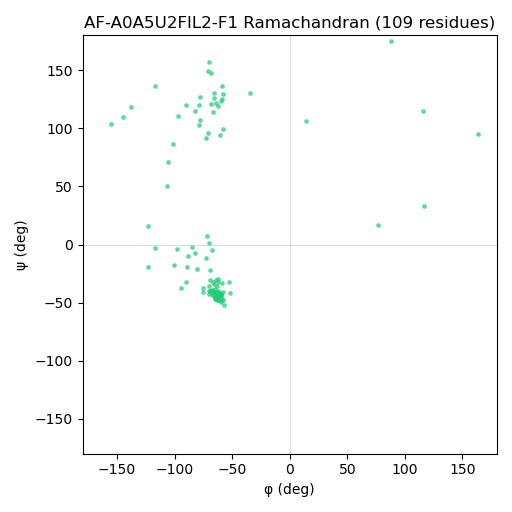ion: 32.48 Å; Cα contacts (8 Å, |Δi|>4): 18; chains: 1; bounding box: 48×37×91 Å

pLDDT: mean 72.0, std 16.45, range [35.62, 96.06]